Protein AF-A0A418SKD5-F1 (afdb_monomer)

Sequence (94 aa):
MSVAKLKVLAWVAGMQARTSTLLESSLRSQLEDRIAALPQGDALRQLVEAFLSAMDAAARDPGARIAAGEALVGGVRHLALAEAGDNIRRISGE

Radius of gyration: 14.19 Å; Cα contacts (8 Å, |Δi|>4): 77; chains: 1; bounding box: 42×19×33 Å

Secondary structure (DSSP, 8-state):
--HHHHHHHHHHHHHHHHH-SS--HHHHHHHHHHHTTS-TT-HHHHHHHHHHHHHHHTTT-HHHHHHHHHHHHHHHHHHHHHHHHHHHHHHHT-

Mean predicted aligned error: 4.48 Å

Foldseek 3Di:
DDPVVLLVLLLVQLVCLQPDLDRDPVSLVVNVVVLVPPDPPDQLSVLVVQLVVQNVVCNPPSVSSNVSSCSSNVSSVVVVVVVVVVVVCVVVVD

pLDDT: mean 90.41, std 8.52, range [55.78, 97.62]

Organism: NCBI:txid1537215

Nearest PDB structures (foldseek):
  1o3x-assembly1_A  TM=3.963E-01  e=7.630E+00  Homo sapiens
  1s94-assembly2_B  TM=3.973E-01  e=8.054E+00  Doryteuthis pealeii

Structure (mmCIF, N/CA/C/O backbone):
data_AF-A0A418SKD5-F1
#
_entry.id   AF-A0A418SKD5-F1
#
loop_
_atom_site.group_PDB
_atom_site.id
_atom_site.type_symbol
_atom_site.label_atom_id
_atom_site.label_alt_id
_atom_site.label_comp_id
_atom_site.label_asym_id
_atom_site.label_entity_id
_atom_site.label_seq_id
_atom_site.pdbx_PDB_ins_code
_atom_site.Cartn_x
_atom_site.Cartn_y
_atom_site.Cartn_z
_atom_site.occupancy
_atom_site.B_iso_or_equiv
_atom_site.auth_seq_id
_atom_site.auth_comp_id
_atom_site.auth_asym_id
_atom_site.auth_atom_id
_atom_site.pdbx_PDB_model_num
ATOM 1 N N . MET A 1 1 ? 3.442 3.786 16.889 1.00 68.12 1 MET A N 1
ATOM 2 C CA . MET A 1 1 ? 3.042 4.602 15.715 1.00 68.12 1 MET A CA 1
ATOM 3 C C . MET A 1 1 ? 1.616 4.219 15.352 1.00 68.12 1 MET A C 1
ATOM 5 O O . MET A 1 1 ? 1.300 3.051 15.510 1.00 68.12 1 MET A O 1
ATOM 9 N N . SER A 1 2 ? 0.747 5.154 14.957 1.00 89.94 2 SER A N 1
ATOM 10 C CA . SER A 1 2 ? -0.662 4.829 14.681 1.00 89.94 2 SER A CA 1
ATOM 11 C C . SER A 1 2 ? -0.846 4.151 13.320 1.00 89.94 2 SER A C 1
ATOM 13 O O . SER A 1 2 ? -0.096 4.427 12.382 1.00 89.94 2 SER A O 1
ATOM 15 N N . VAL A 1 3 ? -1.892 3.327 13.199 1.00 91.12 3 VAL A N 1
ATOM 16 C CA . VAL A 1 3 ? -2.325 2.709 11.930 1.00 91.12 3 VAL A CA 1
ATOM 17 C C . VAL A 1 3 ? -2.577 3.774 10.856 1.00 91.12 3 VAL A C 1
ATOM 19 O O . VAL A 1 3 ? -2.174 3.602 9.711 1.00 91.12 3 VAL A O 1
ATOM 22 N N . ALA A 1 4 ? -3.127 4.934 11.231 1.00 91.56 4 ALA A N 1
ATOM 23 C CA . ALA A 1 4 ? -3.312 6.064 10.319 1.00 91.56 4 ALA A CA 1
ATOM 24 C C . ALA A 1 4 ? -1.994 6.547 9.678 1.00 91.56 4 ALA A C 1
ATOM 26 O O . ALA A 1 4 ? -1.949 6.791 8.475 1.00 91.56 4 ALA A O 1
ATOM 27 N N . LYS A 1 5 ? -0.897 6.634 10.447 1.00 94.31 5 LYS A N 1
ATOM 28 C CA . LYS A 1 5 ? 0.421 7.006 9.896 1.00 94.31 5 LYS A CA 1
ATOM 29 C C . LYS A 1 5 ? 0.966 5.933 8.951 1.00 94.31 5 LYS A C 1
ATOM 31 O O . LYS A 1 5 ? 1.564 6.275 7.936 1.00 94.31 5 LYS A O 1
ATOM 36 N N . LEU A 1 6 ? 0.737 4.655 9.254 1.00 95.81 6 LEU A N 1
ATOM 37 C CA . LEU A 1 6 ? 1.133 3.555 8.372 1.00 95.81 6 LEU A CA 1
ATOM 38 C C . LEU A 1 6 ? 0.345 3.562 7.055 1.00 95.81 6 LEU A C 1
ATOM 40 O O . LEU A 1 6 ? 0.941 3.371 6.002 1.00 95.81 6 LEU A O 1
ATOM 44 N N . LYS A 1 7 ? -0.956 3.872 7.084 1.00 96.62 7 LYS A N 1
ATOM 45 C CA . LYS A 1 7 ? -1.755 4.070 5.863 1.00 96.62 7 LYS A CA 1
ATOM 46 C C . LYS A 1 7 ? -1.200 5.187 4.984 1.00 96.62 7 LYS A C 1
ATOM 48 O O . LYS A 1 7 ? -1.130 5.017 3.773 1.00 96.62 7 LYS A O 1
ATOM 53 N N . VAL A 1 8 ? -0.762 6.298 5.577 1.00 96.69 8 VAL A N 1
ATOM 54 C CA . VAL A 1 8 ? -0.113 7.385 4.826 1.00 96.69 8 VAL A CA 1
ATOM 55 C C . VAL A 1 8 ? 1.202 6.915 4.203 1.00 96.69 8 VAL A C 1
ATOM 57 O O . VAL A 1 8 ? 1.412 7.146 3.019 1.00 96.69 8 VAL A O 1
ATOM 60 N N . LEU A 1 9 ? 2.058 6.208 4.950 1.00 96.62 9 LEU A N 1
ATOM 61 C CA . LEU A 1 9 ? 3.303 5.642 4.407 1.00 96.62 9 LEU A CA 1
ATOM 62 C C . LEU A 1 9 ? 3.038 4.673 3.246 1.00 96.62 9 LEU A C 1
ATOM 64 O O . LEU A 1 9 ? 3.676 4.780 2.202 1.00 96.62 9 LEU A O 1
ATOM 68 N N . ALA A 1 10 ? 2.067 3.773 3.404 1.00 97.19 10 ALA A N 1
ATOM 69 C CA . ALA A 1 10 ? 1.645 2.845 2.360 1.00 97.19 10 ALA A CA 1
ATOM 70 C C . ALA A 1 10 ? 1.110 3.591 1.126 1.00 97.19 10 ALA A C 1
ATOM 72 O O . ALA A 1 10 ? 1.480 3.280 -0.003 1.00 97.19 10 ALA A O 1
ATOM 73 N N . TRP A 1 11 ? 0.298 4.631 1.325 1.00 97.56 11 TRP A N 1
ATOM 74 C CA . TRP A 1 11 ? -0.181 5.471 0.231 1.00 97.56 11 TRP A CA 1
ATOM 75 C C . TRP A 1 11 ? 0.970 6.164 -0.509 1.00 97.56 11 TRP A C 1
ATOM 77 O O . TRP A 1 11 ? 1.012 6.115 -1.736 1.00 97.56 11 TRP A O 1
ATOM 87 N N . VAL A 1 12 ? 1.934 6.750 0.212 1.00 96.88 12 VAL A N 1
ATOM 88 C CA . VAL A 1 12 ? 3.121 7.388 -0.386 1.00 96.88 12 VAL A CA 1
ATOM 89 C C . VAL A 1 12 ? 3.934 6.375 -1.195 1.00 96.88 12 VAL A C 1
ATOM 91 O O . VAL A 1 12 ? 4.304 6.669 -2.328 1.00 96.88 12 VAL A O 1
ATOM 94 N N . ALA A 1 13 ? 4.153 5.170 -0.667 1.00 96.00 13 ALA A N 1
ATOM 95 C CA . ALA A 1 13 ? 4.873 4.114 -1.376 1.00 96.00 13 ALA A CA 1
ATOM 96 C C . ALA A 1 13 ? 4.161 3.685 -2.662 1.00 96.00 13 ALA A C 1
ATOM 98 O O . ALA A 1 13 ? 4.797 3.549 -3.709 1.00 96.00 13 ALA A O 1
ATOM 99 N N . GLY A 1 14 ? 2.835 3.538 -2.610 1.00 95.75 14 GLY A N 1
ATOM 100 C CA . GLY A 1 14 ? 2.042 3.228 -3.793 1.00 95.75 14 GLY A CA 1
ATOM 101 C C . GLY A 1 14 ? 2.062 4.361 -4.824 1.00 95.75 14 GLY A C 1
ATOM 102 O O . GLY A 1 14 ? 2.191 4.102 -6.017 1.00 95.75 14 GLY A O 1
ATOM 103 N N . MET A 1 15 ? 2.020 5.625 -4.389 1.00 95.94 15 MET A N 1
ATOM 104 C CA . MET A 1 15 ? 2.180 6.780 -5.280 1.00 95.94 15 MET A CA 1
ATOM 105 C C . MET A 1 15 ? 3.562 6.813 -5.936 1.00 95.94 15 MET A C 1
ATOM 107 O O . MET A 1 15 ? 3.651 7.014 -7.144 1.00 95.94 15 MET A O 1
ATOM 111 N N . GLN A 1 16 ? 4.624 6.559 -5.172 1.00 93.75 16 GLN A N 1
ATOM 112 C CA . GLN A 1 16 ? 5.986 6.518 -5.696 1.00 93.75 16 GLN A CA 1
ATOM 113 C C . GLN A 1 16 ? 6.166 5.394 -6.718 1.00 93.75 16 GLN A C 1
ATOM 115 O O . GLN A 1 16 ? 6.750 5.629 -7.771 1.00 93.75 16 GLN A O 1
ATOM 120 N N . ALA A 1 17 ? 5.618 4.203 -6.471 1.00 91.94 17 ALA A N 1
ATOM 121 C CA . ALA A 1 17 ? 5.696 3.084 -7.413 1.00 91.94 17 ALA A CA 1
ATOM 122 C C . ALA A 1 17 ? 5.030 3.375 -8.774 1.00 91.94 17 ALA A C 1
ATOM 124 O O . ALA A 1 17 ? 5.415 2.788 -9.785 1.00 91.94 17 ALA A O 1
ATOM 125 N N . ARG A 1 18 ? 4.068 4.308 -8.821 1.00 88.62 18 ARG A N 1
ATOM 126 C CA . ARG A 1 18 ? 3.398 4.743 -10.061 1.00 88.62 18 ARG A CA 1
ATOM 127 C C . ARG A 1 18 ? 4.227 5.724 -10.886 1.00 88.62 18 ARG A C 1
ATOM 129 O O . ARG A 1 18 ? 4.008 5.839 -12.087 1.00 88.62 18 ARG A O 1
ATOM 136 N N . THR A 1 19 ? 5.135 6.462 -10.253 1.00 85.25 19 THR A N 1
ATOM 137 C CA . THR A 1 19 ? 5.852 7.582 -10.886 1.00 85.25 19 THR A CA 1
ATOM 138 C C . THR A 1 19 ? 7.364 7.399 -10.917 1.00 85.25 19 THR A C 1
ATOM 140 O O . THR A 1 19 ? 8.056 8.148 -11.600 1.00 85.25 19 THR A O 1
ATOM 143 N N . SER A 1 20 ? 7.889 6.427 -10.177 1.00 82.69 20 SER A N 1
ATOM 144 C CA . SER A 1 20 ? 9.312 6.144 -10.037 1.00 82.69 20 SER A CA 1
ATOM 145 C C . SER A 1 20 ? 9.607 4.696 -10.408 1.00 82.69 20 SER A C 1
ATOM 147 O O . SER A 1 20 ? 8.828 3.777 -10.159 1.00 82.69 20 SER A O 1
ATOM 149 N N . THR A 1 21 ? 10.785 4.472 -10.981 1.00 74.75 21 THR A N 1
ATOM 150 C CA . THR A 1 21 ? 11.298 3.125 -11.248 1.00 74.75 21 THR A CA 1
ATOM 151 C C . THR A 1 21 ? 11.765 2.412 -9.982 1.00 74.75 21 THR A C 1
ATOM 153 O O . THR A 1 21 ? 11.940 1.198 -10.009 1.00 74.75 21 THR A O 1
ATOM 156 N N . LEU A 1 22 ? 11.980 3.155 -8.893 1.00 78.50 22 LEU A N 1
ATOM 157 C CA . LEU A 1 22 ? 12.491 2.655 -7.622 1.00 78.50 22 LEU A CA 1
ATOM 158 C C . LEU A 1 22 ? 11.619 3.136 -6.460 1.00 78.50 22 LEU A C 1
ATOM 160 O O . LEU A 1 22 ? 11.190 4.293 -6.428 1.00 78.50 22 LEU A O 1
ATOM 164 N N . LEU A 1 23 ? 11.413 2.244 -5.494 1.00 85.31 23 LEU A N 1
ATOM 165 C CA . LEU A 1 23 ? 10.935 2.595 -4.162 1.00 85.31 23 LEU A CA 1
ATOM 166 C C . LEU A 1 23 ? 12.141 2.984 -3.305 1.00 85.31 23 LEU A C 1
ATOM 168 O O . LEU A 1 23 ? 13.131 2.254 -3.273 1.00 85.31 23 LEU A O 1
ATOM 172 N N . GLU A 1 24 ? 12.063 4.116 -2.613 1.00 89.81 24 GLU A N 1
ATOM 173 C CA . GLU A 1 24 ? 13.116 4.535 -1.689 1.00 89.81 24 GLU A CA 1
ATOM 174 C C . GLU A 1 24 ? 13.384 3.475 -0.615 1.00 89.81 24 GLU A C 1
ATOM 176 O O . GLU A 1 24 ? 12.467 3.009 0.065 1.00 89.81 24 GLU A O 1
ATOM 181 N N . SER A 1 25 ? 14.659 3.127 -0.415 1.00 90.31 25 SER A N 1
ATOM 182 C CA . SER A 1 25 ? 15.064 2.089 0.542 1.00 90.31 25 SER A CA 1
ATOM 183 C C . SER A 1 25 ? 14.617 2.401 1.973 1.00 90.31 25 SER A C 1
ATOM 185 O O . SER A 1 25 ? 14.223 1.501 2.710 1.00 90.31 25 SER A O 1
ATOM 187 N N . SER A 1 26 ? 14.629 3.679 2.363 1.00 93.62 26 SER A N 1
ATOM 188 C CA . SER A 1 26 ? 14.152 4.136 3.674 1.00 93.62 26 SER A CA 1
ATOM 189 C C . SER A 1 26 ? 12.639 3.973 3.827 1.00 93.62 26 SER A C 1
ATOM 191 O O . SER A 1 26 ? 12.165 3.649 4.914 1.00 93.62 26 SER A O 1
ATOM 193 N N . LEU A 1 27 ? 11.866 4.188 2.761 1.00 94.31 27 LEU A N 1
ATOM 194 C CA . LEU A 1 27 ? 10.420 3.994 2.764 1.00 94.31 27 LEU A CA 1
ATOM 195 C C . LEU A 1 27 ? 10.075 2.506 2.817 1.00 94.31 27 LEU A C 1
ATOM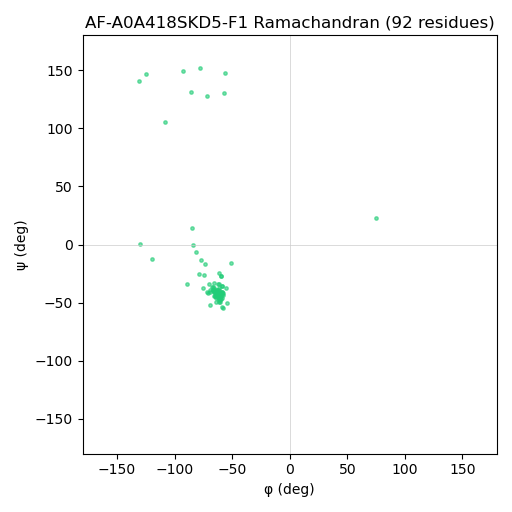 197 O O . LEU A 1 27 ? 9.207 2.109 3.590 1.00 94.31 27 LEU A O 1
ATOM 201 N N . ARG A 1 28 ? 10.803 1.678 2.062 1.00 94.69 28 ARG A N 1
ATOM 202 C CA . ARG A 1 28 ? 10.682 0.218 2.110 1.00 94.69 28 ARG A CA 1
ATOM 203 C C . ARG A 1 28 ? 10.935 -0.330 3.515 1.00 94.69 28 ARG A C 1
ATOM 205 O O . ARG A 1 28 ? 10.062 -0.993 4.063 1.00 94.69 28 ARG A O 1
ATOM 212 N N . SER A 1 29 ? 12.081 0.001 4.111 1.00 95.88 29 SER A N 1
ATOM 213 C CA . SER A 1 29 ? 12.434 -0.456 5.463 1.00 95.88 29 SER A CA 1
ATOM 214 C C . SER A 1 29 ? 11.408 0.017 6.498 1.00 95.88 29 SER A C 1
ATOM 216 O O . SER A 1 29 ? 10.966 -0.764 7.337 1.00 95.88 29 SER A O 1
ATOM 218 N N . GLN A 1 30 ? 10.925 1.261 6.383 1.00 96.31 30 GLN A N 1
ATOM 219 C CA . GLN A 1 30 ? 9.840 1.749 7.234 1.00 96.31 30 GLN A CA 1
ATOM 220 C C . GLN A 1 30 ? 8.535 0.971 7.055 1.00 96.31 30 GLN A C 1
ATOM 222 O O . GLN A 1 30 ? 7.790 0.848 8.019 1.00 96.31 30 GLN A O 1
ATOM 227 N N . LEU A 1 31 ? 8.202 0.479 5.864 1.00 96.25 31 LEU A N 1
ATOM 228 C CA . LEU A 1 31 ? 7.020 -0.363 5.691 1.00 96.25 31 LEU A CA 1
ATOM 229 C C . LEU A 1 31 ? 7.222 -1.719 6.366 1.00 96.25 31 LEU A C 1
ATOM 231 O O . LEU A 1 31 ? 6.399 -2.098 7.196 1.00 96.25 31 LEU A O 1
ATOM 235 N N . GLU A 1 32 ? 8.328 -2.398 6.068 1.00 96.25 32 GLU A N 1
ATOM 236 C CA . GLU A 1 32 ? 8.669 -3.724 6.604 1.00 96.25 32 GLU A CA 1
ATOM 237 C C . GLU A 1 32 ? 8.656 -3.741 8.142 1.00 96.25 32 GLU A C 1
ATOM 239 O O . GLU A 1 32 ? 7.937 -4.538 8.751 1.00 96.25 32 GLU A O 1
ATOM 244 N N . ASP A 1 33 ? 9.340 -2.789 8.782 1.00 96.00 33 ASP A N 1
ATOM 245 C CA . ASP A 1 33 ? 9.402 -2.692 10.246 1.00 96.00 33 ASP A CA 1
ATOM 246 C C . ASP A 1 33 ? 8.023 -2.477 10.883 1.00 96.00 33 ASP A C 1
ATOM 248 O O . ASP A 1 33 ? 7.742 -2.916 12.001 1.00 96.00 33 ASP A O 1
ATOM 252 N N . ARG A 1 34 ? 7.140 -1.743 10.200 1.00 95.31 34 ARG A N 1
ATOM 253 C CA . ARG A 1 34 ? 5.862 -1.305 10.773 1.00 95.31 34 ARG A CA 1
ATOM 254 C C . ARG A 1 34 ? 4.757 -2.315 10.552 1.00 95.31 34 ARG A C 1
ATOM 256 O O . ARG A 1 34 ? 3.916 -2.459 11.437 1.00 95.31 34 ARG A O 1
ATOM 263 N N . ILE A 1 35 ? 4.764 -3.023 9.427 1.00 96.75 35 ILE A N 1
ATOM 264 C CA . ILE A 1 35 ? 3.820 -4.117 9.187 1.00 96.75 35 ILE A CA 1
ATOM 265 C C . ILE A 1 35 ? 4.172 -5.365 9.999 1.00 96.75 35 ILE A C 1
ATOM 267 O O . ILE A 1 35 ? 3.269 -6.104 10.379 1.00 96.75 35 ILE A O 1
ATOM 271 N N . ALA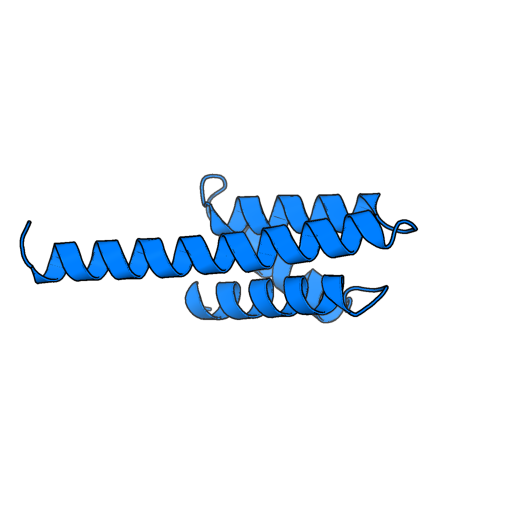 A 1 36 ? 5.448 -5.560 10.357 1.00 95.38 36 ALA A N 1
ATOM 272 C CA . ALA A 1 36 ? 5.865 -6.628 11.266 1.00 95.38 36 ALA A CA 1
ATOM 273 C C . ALA A 1 36 ? 5.208 -6.517 12.656 1.00 95.38 36 ALA A C 1
ATOM 275 O O . ALA A 1 36 ? 4.990 -7.528 13.321 1.00 95.38 36 ALA A O 1
ATOM 276 N N . ALA A 1 37 ? 4.848 -5.298 13.074 1.00 93.88 37 ALA A N 1
ATOM 277 C CA . ALA A 1 37 ? 4.133 -5.038 14.321 1.00 93.88 37 ALA A CA 1
ATOM 278 C C . ALA A 1 37 ? 2.608 -5.268 14.232 1.00 93.88 37 ALA A C 1
ATOM 280 O O . ALA A 1 37 ? 1.924 -5.173 15.252 1.00 93.88 37 ALA A O 1
ATOM 281 N N . LEU A 1 38 ? 2.062 -5.541 13.041 1.00 95.06 38 LEU A N 1
ATOM 282 C CA . LEU A 1 38 ? 0.644 -5.843 12.841 1.00 95.06 38 LEU A CA 1
ATOM 283 C C . LEU A 1 38 ? 0.379 -7.360 12.896 1.00 95.06 38 LEU A C 1
ATOM 285 O O . LEU A 1 38 ? 1.232 -8.151 12.477 1.00 95.06 38 LEU A O 1
ATOM 289 N N . PRO A 1 39 ? -0.810 -7.798 13.348 1.00 95.88 39 PRO A N 1
ATOM 290 C CA . PRO A 1 39 ? -1.221 -9.201 13.263 1.00 95.88 39 PRO A CA 1
ATOM 291 C C . PRO A 1 39 ? -1.184 -9.728 11.821 1.00 95.88 39 PRO A C 1
ATOM 293 O O . PRO A 1 39 ? -1.491 -8.992 10.891 1.00 95.88 39 PRO A O 1
ATOM 296 N N . GLN A 1 40 ? -0.885 -11.016 11.617 1.00 91.19 40 GLN A N 1
ATOM 297 C CA . GLN A 1 40 ? -0.838 -11.619 10.268 1.00 91.19 40 GLN A CA 1
ATOM 298 C C . GLN A 1 40 ? -2.176 -11.543 9.501 1.00 91.19 40 GLN A C 1
ATOM 300 O O . GLN A 1 40 ? -2.194 -11.517 8.274 1.00 91.19 40 GLN A O 1
ATOM 305 N N . GLY A 1 41 ? -3.303 -11.492 10.218 1.00 93.44 41 GLY A N 1
ATOM 306 C CA . GLY A 1 41 ? -4.638 -11.335 9.628 1.00 93.44 41 GLY A CA 1
ATOM 307 C C . GLY A 1 41 ? -5.036 -9.888 9.324 1.00 93.44 41 GLY A C 1
ATOM 308 O O . GLY A 1 41 ? -6.153 -9.657 8.872 1.00 93.44 41 GLY A O 1
ATOM 309 N N . ASP A 1 42 ? -4.173 -8.910 9.608 1.00 96.38 42 ASP A N 1
ATOM 310 C CA . ASP A 1 42 ? -4.473 -7.502 9.372 1.00 96.38 42 ASP A CA 1
ATOM 311 C C . ASP A 1 42 ? -4.459 -7.183 7.868 1.00 96.38 42 ASP A C 1
ATOM 313 O O . ASP A 1 42 ? -3.496 -7.468 7.152 1.00 96.38 42 ASP A O 1
ATOM 317 N N . ALA A 1 43 ? -5.535 -6.566 7.382 1.00 95.81 43 ALA A N 1
ATOM 318 C CA . ALA A 1 43 ? -5.695 -6.271 5.963 1.00 95.81 43 ALA A CA 1
ATOM 319 C C . ALA A 1 43 ? -4.663 -5.257 5.440 1.00 95.81 43 ALA A C 1
ATOM 321 O O . ALA A 1 43 ? -4.229 -5.360 4.293 1.00 95.81 43 ALA A O 1
ATOM 322 N N . LEU A 1 44 ? -4.238 -4.290 6.263 1.00 96.31 44 LEU A N 1
ATOM 323 C CA . LEU A 1 44 ? -3.196 -3.337 5.882 1.00 96.31 44 LEU A CA 1
ATOM 324 C C . LEU A 1 44 ? -1.841 -4.038 5.773 1.00 96.31 44 LEU A C 1
ATOM 326 O O . LEU A 1 44 ? -1.091 -3.751 4.842 1.00 96.31 44 LEU A O 1
ATOM 330 N N . ARG A 1 45 ? -1.545 -4.977 6.679 1.00 97.56 45 ARG A N 1
ATOM 331 C CA . ARG A 1 45 ? -0.337 -5.806 6.587 1.00 97.56 45 ARG A CA 1
ATOM 332 C C . ARG A 1 45 ? -0.301 -6.590 5.277 1.00 97.56 45 ARG A C 1
ATOM 334 O O . ARG A 1 45 ? 0.662 -6.449 4.530 1.00 97.56 45 ARG A O 1
ATOM 341 N N . GLN A 1 46 ? -1.355 -7.345 4.974 1.00 97.50 46 GLN A N 1
ATOM 342 C CA . GLN A 1 46 ? -1.429 -8.171 3.761 1.00 97.50 46 GLN A CA 1
ATOM 343 C C . GLN A 1 46 ? -1.285 -7.340 2.483 1.00 97.50 46 GLN A C 1
ATOM 345 O O . GLN A 1 46 ? -0.577 -7.728 1.556 1.00 97.50 46 GLN A O 1
ATOM 350 N N . LEU A 1 47 ? -1.918 -6.164 2.447 1.00 97.38 47 LEU A N 1
ATOM 351 C CA . LEU A 1 47 ? -1.837 -5.241 1.319 1.00 97.38 47 LEU A CA 1
ATOM 352 C C . LEU A 1 47 ? -0.396 -4.764 1.070 1.00 97.38 47 LEU A C 1
ATOM 354 O O . LEU A 1 47 ? 0.062 -4.727 -0.073 1.00 97.38 47 LEU A O 1
ATOM 358 N N . VAL A 1 48 ? 0.324 -4.403 2.134 1.00 97.50 48 VAL A N 1
ATOM 359 C CA . VAL A 1 48 ? 1.713 -3.941 2.032 1.00 97.50 48 VAL A CA 1
ATOM 360 C C . VAL A 1 48 ? 2.658 -5.099 1.702 1.00 97.50 48 VAL A C 1
ATOM 362 O O . VAL A 1 48 ? 3.538 -4.920 0.867 1.00 97.50 48 VAL A O 1
ATOM 365 N N . GLU A 1 49 ? 2.476 -6.285 2.288 1.00 97.31 49 GLU A N 1
ATOM 366 C CA . GLU A 1 49 ? 3.273 -7.478 1.952 1.00 97.31 49 GLU A CA 1
ATOM 367 C C . GLU A 1 49 ? 3.112 -7.856 0.470 1.00 97.31 49 GLU A C 1
ATOM 369 O O . GLU A 1 49 ? 4.107 -8.086 -0.220 1.00 97.31 49 GLU A O 1
ATOM 374 N N . ALA A 1 50 ? 1.880 -7.836 -0.052 1.00 95.94 50 ALA A N 1
ATOM 375 C CA . ALA A 1 50 ? 1.606 -8.079 -1.467 1.00 95.94 50 ALA A CA 1
ATOM 376 C C . ALA A 1 50 ? 2.282 -7.035 -2.369 1.00 95.94 50 ALA A C 1
ATOM 378 O O . ALA A 1 50 ? 2.884 -7.384 -3.384 1.00 95.94 50 ALA A O 1
ATOM 379 N N . PHE A 1 51 ? 2.232 -5.759 -1.979 1.00 96.12 51 PHE A N 1
ATOM 380 C CA . PHE A 1 51 ? 2.938 -4.693 -2.682 1.00 96.12 51 PHE A CA 1
ATOM 381 C C . PHE A 1 51 ? 4.457 -4.905 -2.688 1.00 96.12 51 PHE A C 1
ATOM 383 O O . PHE A 1 51 ? 5.066 -4.839 -3.751 1.00 96.12 51 PHE A O 1
ATOM 390 N N . LEU A 1 52 ? 5.075 -5.184 -1.537 1.00 94.44 52 LEU A N 1
ATOM 391 C CA . LEU A 1 52 ? 6.522 -5.399 -1.437 1.00 94.44 52 LEU A CA 1
ATOM 392 C C . LEU A 1 52 ? 6.970 -6.596 -2.283 1.00 94.44 52 LEU A C 1
ATOM 394 O O . LEU A 1 52 ? 7.930 -6.485 -3.043 1.00 94.44 52 LEU A O 1
ATOM 398 N N . SER A 1 53 ? 6.218 -7.698 -2.228 1.00 92.81 53 SER A N 1
ATOM 399 C CA . SER A 1 53 ? 6.465 -8.875 -3.065 1.00 92.81 53 SER A CA 1
ATOM 400 C C . SER A 1 53 ? 6.352 -8.551 -4.559 1.00 92.81 53 SER A C 1
ATOM 402 O O . SER A 1 53 ? 7.217 -8.944 -5.346 1.00 92.81 53 SER A O 1
ATOM 404 N N . ALA A 1 54 ? 5.338 -7.777 -4.958 1.00 91.69 54 ALA A N 1
ATOM 405 C CA . ALA A 1 54 ? 5.185 -7.332 -6.339 1.00 91.69 54 ALA A CA 1
ATOM 406 C C . ALA A 1 54 ? 6.336 -6.415 -6.777 1.00 91.69 54 ALA A C 1
ATOM 408 O O . ALA A 1 54 ? 6.820 -6.547 -7.897 1.00 91.69 54 ALA A O 1
ATOM 409 N N . MET A 1 55 ? 6.820 -5.528 -5.905 1.00 89.69 55 MET A N 1
ATOM 410 C CA . MET A 1 55 ? 7.958 -4.653 -6.198 1.00 89.69 55 MET A CA 1
ATOM 411 C C . MET A 1 55 ? 9.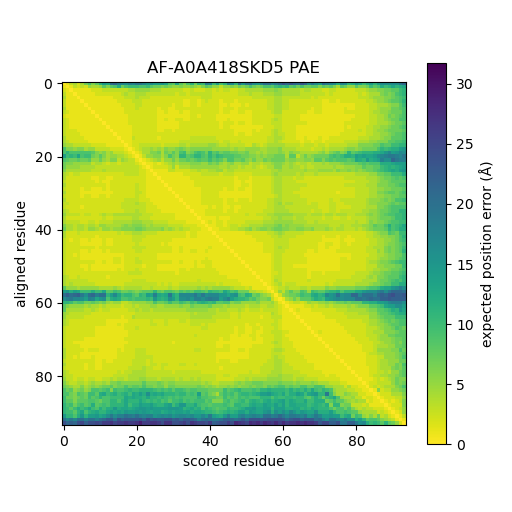266 -5.433 -6.381 1.00 89.69 55 MET A C 1
ATOM 413 O O . MET A 1 55 ? 10.040 -5.098 -7.279 1.00 89.69 55 MET A O 1
ATOM 417 N N . ASP A 1 56 ? 9.487 -6.490 -5.595 1.00 88.56 56 ASP A N 1
ATOM 418 C CA . ASP A 1 56 ? 10.641 -7.386 -5.750 1.00 88.56 56 ASP A CA 1
ATOM 419 C C . ASP A 1 56 ? 10.585 -8.169 -7.068 1.00 88.56 56 ASP A C 1
ATOM 421 O O . ASP A 1 56 ? 11.591 -8.287 -7.772 1.00 88.56 56 ASP A O 1
ATOM 425 N N . ALA A 1 57 ? 9.398 -8.650 -7.449 1.00 85.38 57 ALA A N 1
ATOM 426 C CA . ALA A 1 57 ? 9.186 -9.341 -8.720 1.00 85.38 57 ALA A CA 1
ATOM 427 C C . ALA A 1 57 ? 9.285 -8.392 -9.932 1.00 85.38 57 ALA A C 1
ATOM 429 O O . ALA A 1 57 ? 9.780 -8.769 -10.995 1.00 85.38 57 ALA A O 1
ATOM 430 N N . ALA A 1 58 ? 8.851 -7.140 -9.772 1.00 77.56 58 ALA A N 1
ATOM 431 C CA . ALA A 1 58 ? 8.751 -6.140 -10.831 1.00 77.56 58 ALA A CA 1
ATOM 432 C C . ALA A 1 58 ? 10.057 -5.372 -11.102 1.00 77.56 58 ALA A C 1
ATOM 434 O O . ALA A 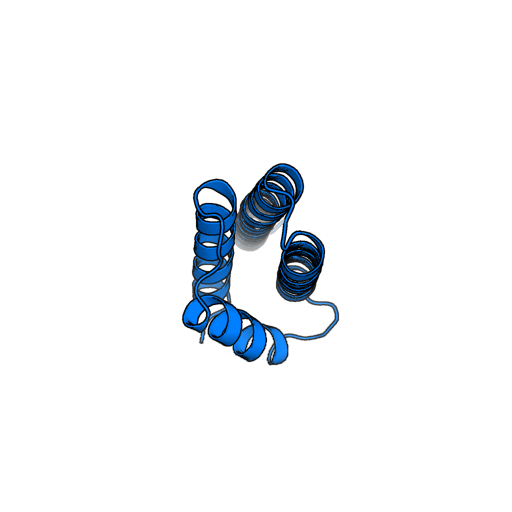1 58 ? 10.030 -4.352 -11.801 1.00 77.56 58 ALA A O 1
ATOM 435 N N . ALA A 1 59 ? 11.207 -5.840 -10.596 1.00 64.50 59 ALA A N 1
ATOM 436 C CA . ALA A 1 59 ? 12.499 -5.142 -10.642 1.00 64.50 59 ALA A CA 1
ATOM 437 C C . ALA A 1 59 ? 12.924 -4.638 -12.044 1.00 64.50 59 ALA A C 1
ATOM 439 O O . ALA A 1 59 ? 13.797 -3.777 -12.147 1.00 64.50 59 ALA A O 1
ATOM 440 N N . ARG A 1 60 ? 12.300 -5.116 -13.134 1.00 66.69 60 ARG A N 1
ATOM 441 C CA . ARG A 1 60 ? 12.491 -4.594 -14.501 1.00 66.69 60 ARG A CA 1
ATOM 442 C C . ARG A 1 60 ? 11.214 -4.268 -15.281 1.00 66.69 60 ARG A C 1
ATOM 444 O O . ARG A 1 60 ? 11.340 -3.782 -16.398 1.00 66.69 60 ARG A O 1
ATOM 451 N N . ASP A 1 61 ? 10.023 -4.458 -14.716 1.00 85.06 61 ASP A N 1
ATOM 452 C CA . ASP A 1 61 ? 8.748 -4.217 -15.406 1.00 85.06 61 ASP A CA 1
ATOM 453 C C . ASP A 1 61 ? 8.041 -2.964 -14.849 1.00 85.06 61 ASP A C 1
ATOM 455 O O . ASP A 1 61 ? 7.493 -2.995 -13.743 1.00 85.06 61 ASP A O 1
ATOM 459 N N . PRO A 1 62 ? 8.046 -1.837 -15.590 1.00 83.75 62 PRO A N 1
ATOM 460 C CA . PRO A 1 62 ? 7.314 -0.637 -15.202 1.00 83.75 62 PRO A CA 1
ATOM 461 C C . PRO A 1 62 ? 5.808 -0.853 -15.034 1.00 83.75 62 PRO A C 1
ATOM 463 O O . PRO A 1 62 ? 5.226 -0.258 -14.130 1.00 83.75 62 PRO A O 1
ATOM 466 N N . GLY A 1 63 ? 5.183 -1.699 -15.857 1.00 88.81 63 GLY A N 1
ATOM 467 C CA . GLY A 1 63 ? 3.745 -1.959 -15.796 1.00 88.81 63 GLY A CA 1
ATOM 468 C C . GLY A 1 63 ? 3.354 -2.654 -14.496 1.00 88.81 63 GLY A C 1
ATOM 469 O O . GLY A 1 63 ? 2.420 -2.224 -13.820 1.00 88.81 63 GLY A O 1
ATOM 470 N N . ALA A 1 64 ? 4.128 -3.663 -14.090 1.00 89.19 64 ALA A N 1
ATOM 471 C CA . ALA A 1 64 ? 3.907 -4.371 -12.832 1.00 89.19 64 ALA A CA 1
ATOM 472 C C . ALA A 1 64 ? 4.068 -3.459 -11.600 1.00 89.19 64 ALA A C 1
ATOM 474 O O . ALA A 1 64 ? 3.264 -3.539 -10.672 1.00 89.19 64 ALA A O 1
ATOM 475 N N . ARG A 1 65 ? 5.048 -2.540 -11.600 1.00 89.62 65 ARG A N 1
ATOM 476 C CA . ARG A 1 65 ? 5.214 -1.558 -10.508 1.00 89.62 65 ARG A CA 1
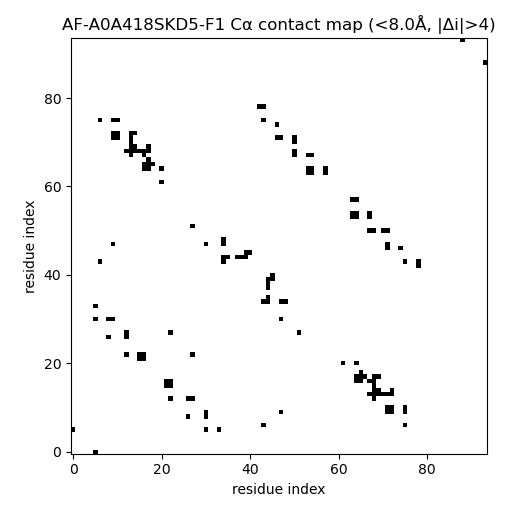ATOM 477 C C . ARG A 1 65 ? 4.044 -0.584 -10.418 1.00 89.62 65 ARG A C 1
ATOM 479 O O . ARG A 1 65 ? 3.546 -0.332 -9.323 1.00 89.62 65 ARG A O 1
ATOM 486 N N . ILE A 1 66 ? 3.591 -0.064 -11.561 1.00 92.12 66 ILE A N 1
ATOM 487 C CA . ILE A 1 66 ? 2.438 0.842 -11.617 1.00 92.12 66 ILE A CA 1
ATOM 488 C C . ILE A 1 66 ? 1.197 0.130 -11.074 1.00 92.12 66 ILE A C 1
ATOM 490 O O . ILE A 1 66 ? 0.541 0.666 -10.182 1.00 92.12 66 ILE A O 1
ATOM 494 N N . ALA A 1 67 ? 0.932 -1.098 -11.529 1.00 93.56 67 ALA A N 1
ATOM 495 C CA . ALA A 1 67 ? -0.197 -1.897 -11.061 1.00 93.56 67 ALA A CA 1
ATOM 496 C C . ALA A 1 67 ? -0.126 -2.179 -9.549 1.00 93.56 67 ALA A C 1
ATOM 498 O O . ALA A 1 67 ? -1.126 -2.030 -8.845 1.00 93.56 67 ALA A O 1
ATOM 499 N N . ALA A 1 68 ? 1.056 -2.518 -9.023 1.00 93.88 68 ALA A N 1
ATOM 500 C CA . ALA A 1 68 ? 1.262 -2.711 -7.588 1.00 93.88 68 ALA A CA 1
ATOM 501 C C . ALA A 1 68 ? 0.993 -1.422 -6.792 1.00 93.88 68 ALA A C 1
ATOM 503 O O . ALA A 1 68 ? 0.324 -1.452 -5.756 1.00 93.88 68 ALA A O 1
ATOM 504 N N . GLY A 1 69 ? 1.468 -0.277 -7.290 1.00 95.12 69 GLY A N 1
ATOM 505 C CA . GLY A 1 69 ? 1.227 1.023 -6.672 1.00 95.12 69 GLY A CA 1
ATOM 506 C C . GLY A 1 69 ? -0.249 1.431 -6.679 1.00 95.12 69 GLY A C 1
ATOM 507 O O . GLY A 1 69 ? -0.759 1.924 -5.671 1.00 95.12 69 GLY A O 1
ATOM 508 N N . GLU A 1 70 ? -0.962 1.185 -7.779 1.00 96.06 70 GLU A N 1
ATOM 509 C CA . GLU A 1 70 ? -2.406 1.423 -7.888 1.00 96.06 70 GLU A CA 1
ATOM 510 C C . GLU A 1 70 ? -3.211 0.531 -6.944 1.00 96.06 70 GLU A C 1
ATOM 512 O O . GLU A 1 70 ? -4.095 1.029 -6.240 1.00 96.06 70 GLU A O 1
ATOM 517 N N . ALA A 1 71 ? -2.86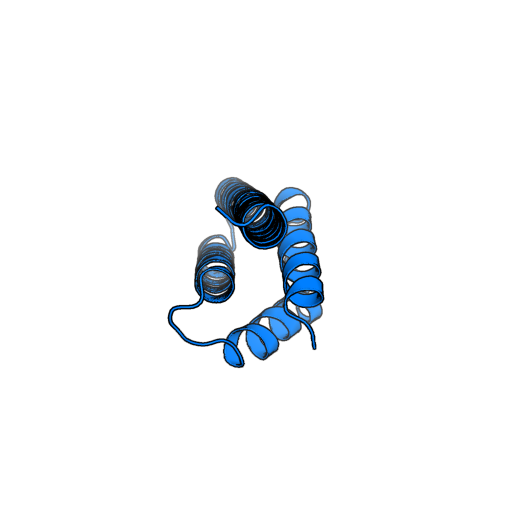9 -0.757 -6.867 1.00 96.69 71 ALA A N 1
ATOM 518 C CA . ALA A 1 71 ? -3.490 -1.693 -5.938 1.00 96.69 71 ALA A CA 1
ATOM 519 C C . ALA A 1 71 ? -3.291 -1.255 -4.478 1.00 9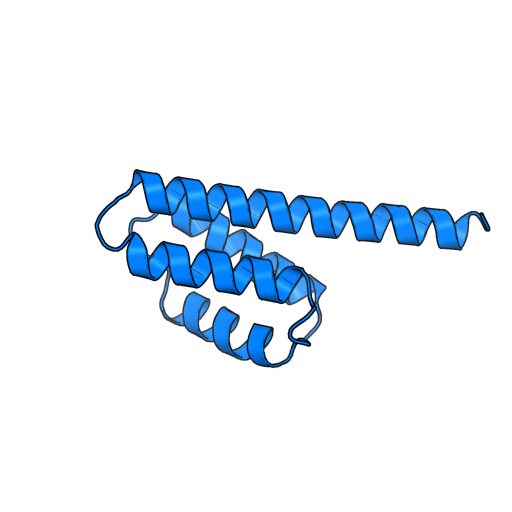6.69 71 ALA A C 1
ATOM 521 O O . ALA A 1 71 ? -4.253 -1.233 -3.708 1.00 96.69 71 ALA A O 1
ATOM 522 N N . LEU A 1 72 ? -2.076 -0.831 -4.104 1.00 97.50 72 LEU A N 1
ATOM 523 C CA . LEU A 1 72 ? -1.779 -0.351 -2.753 1.00 97.50 72 LEU A CA 1
ATOM 524 C C . LEU A 1 72 ? -2.565 0.926 -2.414 1.00 97.50 72 LEU A C 1
ATOM 526 O O . LEU A 1 72 ? -3.235 0.987 -1.383 1.00 97.50 72 LEU A O 1
ATOM 530 N N . VAL A 1 73 ? -2.545 1.936 -3.291 1.00 97.56 73 VAL A N 1
ATOM 531 C CA . VAL A 1 73 ? -3.294 3.192 -3.090 1.00 97.56 73 VAL A CA 1
ATOM 532 C C . VAL A 1 73 ? -4.798 2.929 -2.996 1.00 97.56 73 VAL A C 1
ATOM 534 O O . VAL A 1 73 ? -5.470 3.452 -2.101 1.00 97.56 73 VAL A O 1
ATOM 537 N N . GLY A 1 74 ? -5.329 2.100 -3.897 1.00 97.62 74 GLY A N 1
ATOM 538 C CA . GLY A 1 74 ? -6.731 1.703 -3.908 1.00 97.62 74 G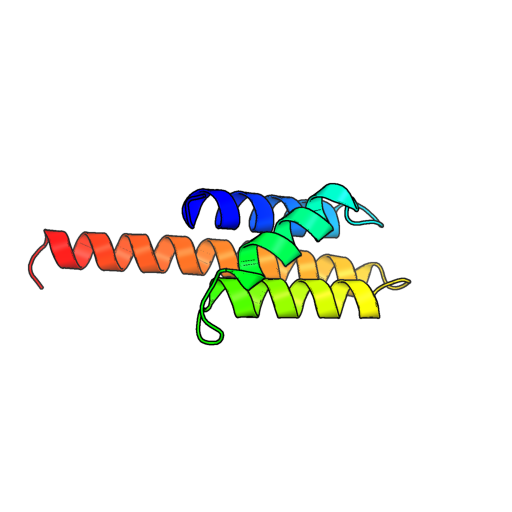LY A CA 1
ATOM 539 C C . GLY A 1 74 ? -7.127 0.967 -2.631 1.00 97.62 74 GLY A C 1
ATOM 540 O O . GLY A 1 74 ? -8.127 1.329 -2.009 1.00 97.62 74 GLY A O 1
ATOM 541 N N . GLY A 1 75 ? -6.336 -0.014 -2.196 1.00 97.56 75 GLY A N 1
ATOM 542 C CA . GLY A 1 75 ? -6.589 -0.781 -0.977 1.00 97.56 75 GLY A CA 1
ATOM 543 C C . GLY A 1 75 ? -6.560 0.084 0.281 1.00 97.56 75 GLY A C 1
ATOM 544 O O . GLY A 1 75 ? -7.495 0.035 1.079 1.00 97.56 75 GLY A O 1
ATOM 545 N N . VAL A 1 76 ? -5.561 0.964 0.424 1.00 97.12 76 VAL A N 1
ATOM 546 C CA . VAL A 1 76 ? -5.491 1.909 1.553 1.00 97.12 76 VAL A CA 1
ATOM 547 C C . VAL A 1 76 ? -6.726 2.812 1.593 1.00 97.12 76 VAL A C 1
ATOM 549 O O . VAL A 1 76 ? -7.297 3.023 2.667 1.00 97.12 76 VAL A O 1
ATOM 552 N N . ARG A 1 77 ? -7.180 3.313 0.435 1.00 96.31 77 ARG A N 1
ATOM 553 C CA . ARG A 1 77 ? -8.408 4.115 0.338 1.00 96.31 77 ARG A CA 1
ATOM 554 C C . ARG A 1 77 ? -9.637 3.326 0.794 1.00 96.31 77 ARG A C 1
ATOM 556 O O . ARG A 1 77 ? -10.429 3.860 1.565 1.00 96.31 77 ARG A O 1
ATOM 563 N N . HIS A 1 78 ? -9.793 2.077 0.356 1.00 96.44 78 HIS A N 1
ATOM 564 C CA . HIS A 1 78 ? -10.918 1.233 0.775 1.00 96.44 78 HIS A CA 1
ATOM 565 C C . HIS A 1 78 ? -10.899 0.966 2.282 1.00 96.44 78 HIS A C 1
ATOM 567 O O . HIS A 1 78 ? -11.931 1.112 2.929 1.00 96.44 78 HIS A O 1
ATOM 573 N N . LEU A 1 79 ? -9.731 0.672 2.863 1.00 95.19 79 LEU A N 1
ATOM 574 C CA . LEU A 1 79 ? -9.591 0.478 4.310 1.00 95.19 79 LEU A CA 1
ATOM 575 C C . LEU A 1 79 ? -9.947 1.740 5.104 1.00 95.19 79 LEU A C 1
ATOM 577 O O . LEU A 1 79 ? -10.541 1.651 6.172 1.00 95.19 79 LEU A O 1
ATOM 581 N N . ALA A 1 80 ? -9.572 2.924 4.615 1.00 93.50 80 ALA A N 1
ATOM 582 C CA . ALA A 1 80 ? -9.941 4.186 5.257 1.00 93.50 80 ALA A CA 1
ATOM 583 C C . ALA A 1 80 ? -11.456 4.455 5.190 1.00 93.50 80 ALA A C 1
ATOM 585 O O . ALA A 1 80 ? -12.041 4.919 6.166 1.00 93.50 80 ALA A O 1
ATOM 586 N N . LEU A 1 81 ? -12.100 4.140 4.061 1.00 92.62 81 LEU A N 1
ATOM 587 C CA . LEU A 1 81 ? -13.550 4.285 3.901 1.00 92.62 81 LEU A CA 1
ATOM 588 C C . LEU A 1 81 ? -14.333 3.282 4.756 1.00 92.62 81 LEU A C 1
ATOM 590 O O . LEU A 1 81 ? -15.332 3.667 5.359 1.00 92.62 81 LEU A O 1
ATOM 594 N N . ALA A 1 82 ? -13.873 2.031 4.841 1.00 91.25 82 ALA A N 1
ATOM 595 C CA . ALA A 1 82 ? -14.482 1.012 5.693 1.00 91.25 82 ALA A CA 1
ATOM 596 C C . ALA A 1 82 ? -14.474 1.444 7.168 1.00 91.25 82 ALA A C 1
ATOM 598 O O . ALA A 1 82 ? -15.518 1.448 7.812 1.00 91.25 82 ALA A O 1
ATOM 599 N N . GLU A 1 83 ? -13.335 1.934 7.668 1.00 90.12 83 GLU A N 1
ATOM 600 C CA . GLU A 1 83 ? -13.235 2.471 9.032 1.00 90.12 83 GLU A CA 1
ATOM 601 C C . GLU A 1 83 ? -14.141 3.684 9.265 1.00 90.12 83 GLU A C 1
ATOM 603 O O . GLU A 1 83 ? -14.740 3.814 10.332 1.00 90.12 83 GLU A O 1
ATOM 608 N N . ALA A 1 84 ? -14.259 4.584 8.284 1.00 85.19 84 ALA A N 1
ATOM 609 C CA . ALA A 1 84 ? -15.167 5.722 8.385 1.00 85.19 84 ALA A CA 1
ATOM 610 C C . ALA A 1 84 ? -16.634 5.267 8.464 1.00 85.19 84 ALA A C 1
ATOM 612 O O . ALA A 1 84 ? -17.379 5.761 9.309 1.00 85.19 84 ALA A O 1
ATOM 613 N N . GLY A 1 85 ? -17.035 4.297 7.637 1.00 84.94 85 GLY A N 1
ATOM 614 C CA . GLY A 1 85 ? -18.377 3.711 7.666 1.00 84.94 85 GLY A CA 1
ATOM 615 C C . GLY A 1 85 ? -18.686 2.985 8.978 1.00 84.94 85 GLY A C 1
ATOM 616 O O . GLY A 1 85 ? -19.772 3.149 9.530 1.00 84.94 85 GLY A O 1
ATOM 617 N N . ASP A 1 86 ? -17.725 2.237 9.520 1.00 83.19 86 ASP A N 1
ATOM 618 C CA . ASP A 1 86 ? -17.850 1.570 10.824 1.00 83.19 86 ASP A CA 1
ATOM 619 C C . ASP A 1 86 ? -17.992 2.575 11.969 1.00 83.19 86 ASP A C 1
AT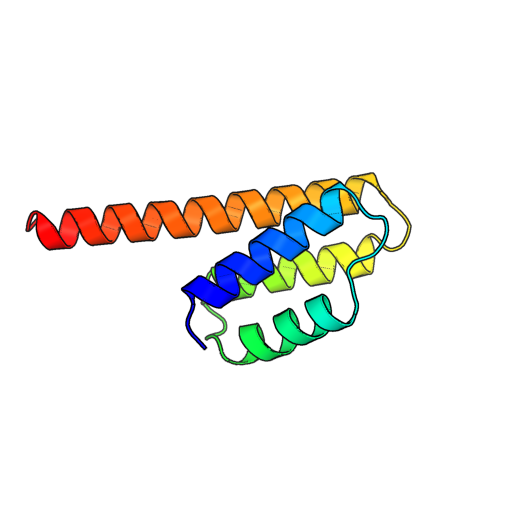OM 621 O O . ASP A 1 86 ? -18.799 2.386 12.881 1.00 83.19 86 ASP A O 1
ATOM 625 N N . ASN A 1 87 ? -17.237 3.674 11.912 1.00 79.69 87 ASN A N 1
ATOM 626 C CA . ASN A 1 87 ? -17.341 4.745 12.895 1.00 79.69 87 ASN A CA 1
ATOM 627 C C . ASN A 1 87 ? -18.699 5.449 12.828 1.00 79.69 87 ASN A C 1
ATOM 629 O O . ASN A 1 87 ? -19.275 5.724 13.878 1.00 79.69 87 ASN A O 1
ATOM 633 N N . ILE A 1 88 ? -19.230 5.699 11.626 1.00 79.19 88 ILE A N 1
ATOM 634 C CA . ILE A 1 88 ? -20.570 6.277 11.453 1.00 79.19 88 ILE A CA 1
ATOM 635 C C . ILE A 1 88 ? -21.628 5.356 12.065 1.00 79.19 88 ILE A C 1
ATOM 637 O O . ILE A 1 88 ? -22.408 5.832 12.884 1.00 79.19 88 ILE A O 1
ATOM 641 N N . ARG A 1 89 ? -21.603 4.051 11.755 1.00 81.12 89 ARG A N 1
ATOM 642 C CA . ARG A 1 89 ? -22.549 3.066 12.316 1.00 81.12 89 ARG A CA 1
ATOM 643 C C . ARG A 1 89 ? -22.505 3.007 13.842 1.00 81.12 89 ARG A C 1
ATOM 645 O O . ARG A 1 89 ? -23.539 3.032 14.502 1.00 81.12 89 ARG A O 1
ATOM 652 N N . ARG A 1 90 ? -21.299 3.024 14.421 1.00 79.06 90 ARG A N 1
ATOM 653 C CA . ARG A 1 90 ? -21.117 3.060 15.881 1.00 79.06 90 ARG A CA 1
ATOM 654 C C . ARG A 1 90 ? -21.717 4.322 16.514 1.00 79.06 90 ARG A C 1
ATOM 656 O O . ARG A 1 90 ? -22.234 4.244 17.623 1.00 79.06 90 ARG A O 1
ATOM 663 N N . ILE A 1 91 ? -21.621 5.473 15.846 1.00 77.81 91 ILE A N 1
ATOM 664 C CA . ILE A 1 91 ? -22.188 6.739 16.336 1.00 77.81 91 ILE A CA 1
ATOM 665 C C . ILE A 1 91 ? -23.712 6.762 16.161 1.00 77.81 91 ILE A C 1
ATOM 667 O O . ILE A 1 91 ? -24.405 7.289 17.028 1.00 77.81 91 ILE A O 1
ATOM 671 N N . SER A 1 92 ? -24.238 6.196 15.070 1.00 79.81 92 SER A N 1
ATOM 672 C CA . SER A 1 92 ? -25.679 6.165 14.794 1.00 79.81 92 SER A CA 1
ATOM 673 C C . SER A 1 92 ? -26.448 5.118 15.606 1.00 79.81 92 SER A C 1
ATOM 675 O O . SER A 1 92 ? -27.669 5.217 15.679 1.00 79.81 92 SER A O 1
ATOM 677 N N . GLY A 1 93 ? -25.761 4.168 16.252 1.00 66.12 93 GLY A N 1
ATOM 678 C CA . GLY A 1 93 ? -26.382 3.174 17.134 1.00 66.12 93 GLY A CA 1
ATOM 679 C C . GLY A 1 93 ? -27.137 2.060 16.403 1.00 66.12 93 GLY A C 1
ATOM 680 O O . GLY A 1 93 ? -28.027 1.460 17.003 1.00 66.12 93 GLY A O 1
ATOM 681 N N . GLU A 1 94 ? -26.797 1.814 15.133 1.00 55.78 94 GLU A N 1
ATOM 682 C CA . GLU A 1 94 ? -27.260 0.632 14.383 1.00 55.78 94 GLU A CA 1
ATOM 683 C C . GLU A 1 94 ? -26.516 -0.643 14.800 1.00 55.78 94 GLU A C 1
ATOM 685 O O . GLU A 1 94 ? -25.284 -0.572 15.036 1.00 55.78 94 GLU A O 1
#

Solvent-accessible surface area (backbone atoms only — not comparable to full-atom values): 5144 Å² total; per-residue (Å²): 135,58,69,70,60,51,45,50,52,47,34,52,51,12,53,37,25,56,77,37,98,60,74,56,67,70,59,50,52,56,48,55,65,54,40,70,75,45,60,88,86,35,68,68,36,50,47,50,52,53,32,52,53,40,47,67,73,24,74,86,38,69,67,52,24,28,52,34,9,51,52,32,35,52,49,46,51,52,54,53,50,50,53,51,53,53,50,49,37,65,73,71,71,110